Protein AF-A0A9W7F7H3-F1 (afdb_monomer)

Structure (mmCIF, N/CA/C/O backbone):
data_AF-A0A9W7F7H3-F1
#
_entry.id   AF-A0A9W7F7H3-F1
#
loop_
_atom_site.group_PDB
_atom_site.id
_atom_site.type_symbol
_atom_site.label_atom_id
_atom_site.label_alt_id
_atom_site.label_comp_id
_atom_site.label_asym_id
_atom_site.label_entity_id
_atom_site.label_seq_id
_atom_site.pdbx_PDB_ins_code
_atom_site.Cartn_x
_atom_site.Cartn_y
_atom_site.Cartn_z
_atom_site.occupancy
_atom_site.B_iso_or_equiv
_atom_site.auth_seq_id
_atom_site.auth_comp_id
_atom_site.auth_asym_id
_atom_site.auth_atom_id
_atom_site.pdbx_PDB_model_num
ATOM 1 N N . MET A 1 1 ? 34.896 2.230 -4.145 1.00 41.72 1 MET A N 1
ATOM 2 C CA . MET A 1 1 ? 34.598 1.731 -5.506 1.00 41.72 1 MET A CA 1
ATOM 3 C C . MET A 1 1 ? 33.342 0.856 -5.598 1.00 41.72 1 MET A C 1
ATOM 5 O O . MET A 1 1 ? 32.778 0.802 -6.672 1.00 41.72 1 MET A O 1
ATOM 9 N N . LEU A 1 2 ? 32.846 0.237 -4.512 1.00 49.28 2 LEU A N 1
ATOM 10 C CA . LEU A 1 2 ? 31.596 -0.554 -4.540 1.00 49.28 2 LEU A CA 1
ATOM 11 C C . LEU A 1 2 ? 30.299 0.284 -4.520 1.00 49.28 2 LEU A C 1
ATOM 13 O O . LEU A 1 2 ? 29.284 -0.157 -5.039 1.00 49.28 2 LEU A O 1
ATOM 17 N N . ILE A 1 3 ? 30.332 1.509 -3.983 1.00 53.97 3 ILE A N 1
ATOM 18 C CA . ILE A 1 3 ? 29.141 2.375 -3.837 1.00 53.97 3 ILE A CA 1
ATOM 19 C C . ILE A 1 3 ? 28.709 3.023 -5.171 1.00 53.97 3 ILE A 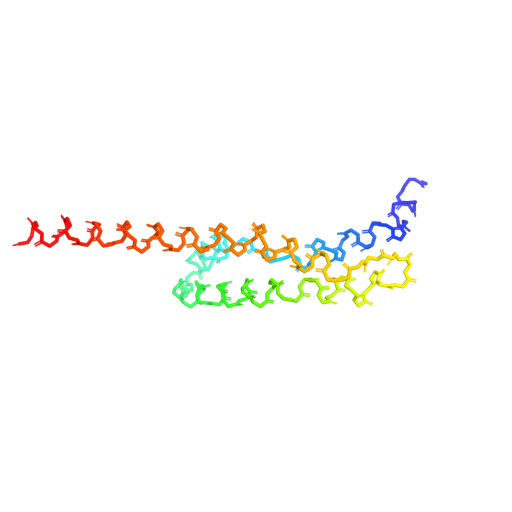C 1
ATOM 21 O O . ILE A 1 3 ? 27.551 3.374 -5.333 1.00 53.97 3 ILE A O 1
ATOM 25 N N . LEU A 1 4 ? 29.608 3.147 -6.155 1.00 50.69 4 LEU A N 1
ATOM 26 C CA . LEU A 1 4 ? 29.279 3.715 -7.473 1.00 50.69 4 LEU A CA 1
ATOM 27 C C . LEU A 1 4 ? 28.780 2.660 -8.478 1.00 50.69 4 LEU A C 1
ATOM 29 O O . LEU A 1 4 ? 28.091 3.021 -9.422 1.00 50.69 4 LEU A O 1
ATOM 33 N N . SER A 1 5 ? 29.070 1.369 -8.264 1.00 48.47 5 SER A N 1
ATOM 34 C CA . SER A 1 5 ? 28.555 0.273 -9.107 1.00 48.47 5 SER A CA 1
ATOM 35 C C . SER A 1 5 ? 27.153 -0.193 -8.719 1.00 48.47 5 SER A C 1
ATOM 37 O O . SER A 1 5 ? 26.491 -0.827 -9.534 1.00 48.47 5 SER A O 1
ATOM 39 N N . ILE A 1 6 ? 26.684 0.126 -7.506 1.00 54.78 6 ILE A N 1
ATOM 40 C CA . ILE A 1 6 ? 25.279 -0.086 -7.133 1.00 54.78 6 ILE A CA 1
ATOM 41 C C . ILE A 1 6 ? 24.353 0.940 -7.799 1.00 54.78 6 ILE A C 1
ATOM 43 O O . ILE A 1 6 ? 23.173 0.670 -7.934 1.00 54.78 6 ILE A O 1
ATOM 47 N N . THR A 1 7 ? 24.879 2.054 -8.325 1.00 56.09 7 THR A N 1
ATOM 48 C CA . THR A 1 7 ? 24.178 2.905 -9.307 1.00 56.09 7 THR A CA 1
ATOM 49 C C . THR A 1 7 ? 24.250 2.269 -10.703 1.00 56.09 7 THR A C 1
ATOM 51 O O . THR A 1 7 ? 24.533 2.913 -11.707 1.00 56.09 7 THR A O 1
ATOM 54 N N . SER A 1 8 ? 24.067 0.954 -10.764 1.00 60.66 8 SER A N 1
ATOM 55 C CA . SER A 1 8 ? 23.700 0.241 -11.980 1.00 60.66 8 SER A CA 1
ATOM 56 C C . SER A 1 8 ? 22.219 0.531 -12.225 1.00 60.66 8 SER A C 1
ATOM 58 O O . SER A 1 8 ? 21.444 0.631 -11.272 1.00 60.66 8 SER A O 1
ATOM 60 N N . SER A 1 9 ? 21.824 0.708 -13.483 1.00 63.12 9 SER A N 1
ATOM 61 C CA . SER A 1 9 ? 20.434 0.949 -13.910 1.00 63.12 9 SER A CA 1
ATOM 62 C C . SER A 1 9 ? 19.412 0.053 -13.191 1.00 63.12 9 SER A C 1
ATOM 64 O O . SER A 1 9 ? 18.348 0.525 -12.805 1.00 63.12 9 SER A O 1
ATOM 66 N N . ASP A 1 10 ? 19.795 -1.186 -12.878 1.00 67.69 10 ASP A N 1
ATOM 67 C CA . ASP A 1 10 ? 18.963 -2.163 -12.172 1.00 67.69 10 ASP A CA 1
ATOM 68 C C . ASP A 1 10 ? 18.565 -1.751 -10.742 1.00 67.69 10 ASP A C 1
ATOM 70 O O . ASP A 1 10 ? 17.462 -2.067 -10.293 1.00 67.69 10 ASP A O 1
ATOM 74 N N . LEU A 1 11 ? 19.422 -1.040 -9.996 1.00 74.69 11 LEU A N 1
ATOM 75 C CA . LEU A 1 11 ? 19.058 -0.583 -8.648 1.00 74.69 11 LEU A CA 1
ATOM 76 C C . LEU A 1 11 ? 18.103 0.611 -8.702 1.00 74.69 11 LEU A C 1
ATOM 78 O O . LEU A 1 11 ? 17.207 0.713 -7.864 1.00 74.69 11 LEU A O 1
ATOM 82 N N . ALA A 1 12 ? 18.280 1.499 -9.684 1.00 71.38 12 ALA A N 1
ATOM 83 C CA . ALA A 1 12 ? 17.360 2.608 -9.914 1.00 71.38 12 ALA A CA 1
ATOM 84 C C . ALA A 1 12 ? 15.966 2.077 -10.282 1.00 71.38 12 ALA A C 1
ATOM 86 O O . ALA A 1 12 ? 14.971 2.518 -9.704 1.00 71.38 12 ALA A O 1
ATOM 87 N N . ASP A 1 13 ? 15.912 1.057 -11.138 1.00 68.69 13 ASP A N 1
ATOM 88 C CA . ASP A 1 13 ? 14.680 0.364 -11.508 1.00 68.69 13 ASP A CA 1
ATOM 89 C C . ASP A 1 13 ? 14.051 -0.363 -10.313 1.00 68.69 13 ASP A C 1
ATOM 91 O O . ASP A 1 13 ? 12.851 -0.238 -10.067 1.00 68.69 13 ASP A O 1
ATOM 95 N N . GLY A 1 14 ? 14.854 -1.059 -9.501 1.00 71.56 14 GLY A N 1
ATOM 96 C CA . GLY A 1 14 ? 14.386 -1.702 -8.271 1.00 71.56 14 GLY A CA 1
ATOM 97 C C . GLY A 1 14 ? 13.813 -0.709 -7.254 1.00 71.56 14 GLY A C 1
ATOM 98 O O . GLY A 1 14 ? 12.779 -0.980 -6.638 1.00 71.56 14 GLY A O 1
ATOM 99 N N . PHE A 1 15 ? 14.432 0.465 -7.105 1.00 74.81 15 PHE A N 1
ATOM 100 C CA . PHE A 1 15 ? 13.941 1.535 -6.233 1.00 74.81 15 PHE A CA 1
ATOM 101 C C . PHE A 1 15 ? 12.656 2.175 -6.774 1.00 74.81 15 PHE A C 1
ATOM 103 O O . PHE A 1 15 ? 11.749 2.505 -6.004 1.00 74.81 15 PHE A O 1
ATOM 110 N N . LEU A 1 16 ? 12.549 2.307 -8.097 1.00 70.81 16 LEU A N 1
ATOM 111 C CA . LEU A 1 16 ? 11.353 2.803 -8.768 1.00 70.81 16 LEU A CA 1
ATOM 112 C C . LEU A 1 16 ? 10.184 1.836 -8.580 1.00 70.81 16 LEU A C 1
ATOM 114 O O . LEU A 1 16 ? 9.110 2.255 -8.150 1.00 70.81 16 LEU A O 1
A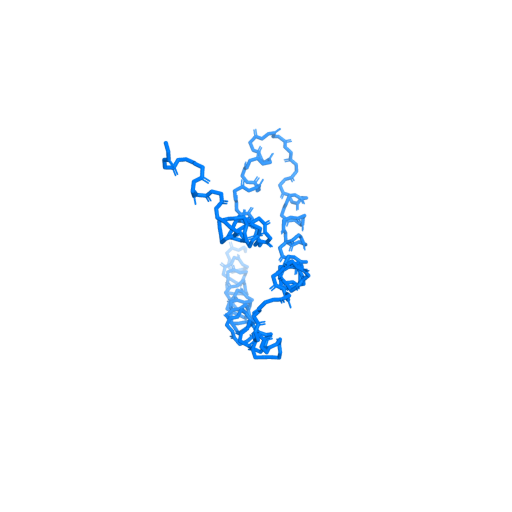TOM 118 N N . VAL A 1 17 ? 10.412 0.538 -8.790 1.00 69.62 17 VAL A N 1
ATOM 119 C CA . VAL A 1 17 ? 9.426 -0.515 -8.513 1.00 69.62 17 VAL A CA 1
ATOM 120 C C . VAL A 1 17 ? 9.008 -0.476 -7.042 1.00 69.62 17 VAL A C 1
ATOM 122 O O . VAL A 1 17 ? 7.811 -0.403 -6.773 1.00 69.62 17 VAL A O 1
ATOM 125 N N . ALA A 1 18 ? 9.967 -0.451 -6.104 1.00 75.69 18 ALA A N 1
ATOM 126 C CA . ALA A 1 18 ? 9.724 -0.399 -4.657 1.00 75.69 18 ALA A CA 1
ATOM 127 C C . ALA A 1 18 ? 8.854 0.800 -4.238 1.00 75.69 18 ALA A C 1
ATOM 129 O O . ALA A 1 18 ? 7.931 0.647 -3.439 1.00 75.69 18 ALA A O 1
ATOM 130 N N . SER A 1 19 ? 9.122 1.975 -4.811 1.00 73.44 19 SER A N 1
ATOM 131 C CA . SER A 1 19 ? 8.394 3.219 -4.525 1.00 73.44 19 SER A CA 1
ATOM 132 C C . SER A 1 19 ? 6.977 3.228 -5.097 1.00 73.44 19 SER A C 1
ATOM 134 O O . SER A 1 19 ? 6.110 3.937 -4.593 1.00 73.44 19 SER A O 1
ATOM 136 N N . CYS A 1 20 ? 6.733 2.450 -6.151 1.00 66.56 20 CYS A N 1
ATOM 137 C CA . CYS A 1 20 ? 5.433 2.385 -6.800 1.00 66.56 20 CYS A CA 1
ATOM 138 C C . CYS A 1 20 ? 4.478 1.386 -6.139 1.00 66.56 20 CYS A C 1
ATOM 140 O O . CYS A 1 20 ? 3.296 1.402 -6.480 1.00 66.56 20 CYS A O 1
ATOM 142 N N . LEU A 1 21 ? 4.939 0.506 -5.242 1.00 72.69 21 LEU A N 1
ATOM 143 C CA . LEU A 1 21 ? 4.064 -0.471 -4.590 1.00 72.69 21 LEU A CA 1
ATOM 144 C C . LEU A 1 21 ? 3.107 0.200 -3.586 1.00 72.69 21 LEU A C 1
ATOM 146 O O . LEU A 1 21 ? 3.516 1.089 -2.838 1.00 72.69 21 LEU A O 1
ATOM 150 N N . PRO A 1 22 ? 1.841 -0.253 -3.508 1.00 68.88 22 PRO A N 1
ATOM 151 C CA . PRO A 1 22 ? 0.908 0.215 -2.487 1.00 68.88 22 PRO A CA 1
ATOM 152 C C . PRO A 1 22 ? 1.428 -0.092 -1.067 1.00 68.88 22 PRO A C 1
ATOM 154 O O . PRO A 1 22 ? 1.891 -1.199 -0.785 1.00 68.88 22 PRO A O 1
ATOM 157 N N . MET A 1 23 ? 1.349 0.896 -0.169 1.00 70.00 23 MET A N 1
ATOM 158 C CA . MET A 1 23 ? 1.916 0.862 1.190 1.00 70.00 23 MET A CA 1
ATOM 159 C C . MET A 1 23 ? 0.965 0.220 2.223 1.00 70.00 23 MET A C 1
ATOM 161 O O . MET A 1 23 ? -0.257 0.213 2.087 1.00 70.00 23 MET A O 1
ATOM 165 N N . THR A 1 24 ? 1.530 -0.298 3.316 1.00 81.56 24 THR A N 1
ATOM 166 C CA . THR A 1 24 ? 0.839 -0.905 4.464 1.00 81.56 24 THR A CA 1
ATOM 167 C C . THR A 1 24 ? -0.151 0.056 5.161 1.00 81.56 24 THR A C 1
ATOM 169 O O . THR A 1 24 ? 0.279 0.962 5.877 1.00 81.56 24 THR A O 1
ATOM 172 N N . PRO A 1 25 ? -1.480 -0.165 5.073 1.00 77.44 25 PRO A N 1
ATOM 173 C CA . PRO A 1 25 ? -2.470 0.771 5.619 1.00 77.44 25 PRO A CA 1
ATOM 174 C C . PRO A 1 25 ? -2.500 0.777 7.158 1.00 77.44 25 PRO A C 1
ATOM 176 O O . PRO A 1 25 ? -2.775 1.802 7.772 1.00 77.44 25 PRO A O 1
ATOM 179 N N . ASN A 1 26 ? -2.165 -0.350 7.798 1.00 78.75 26 ASN A N 1
ATOM 180 C CA . ASN A 1 26 ? -2.218 -0.502 9.257 1.00 78.75 26 ASN A CA 1
ATOM 181 C C . ASN A 1 26 ? -1.302 0.489 9.993 1.00 78.75 26 ASN A C 1
ATOM 183 O O . ASN A 1 26 ? -1.676 1.031 11.026 1.00 78.75 26 ASN A O 1
ATOM 187 N N . MET A 1 27 ? -0.108 0.748 9.455 1.00 84.25 27 MET A N 1
ATOM 188 C CA . MET A 1 27 ? 0.862 1.613 10.126 1.00 84.25 27 MET A CA 1
ATOM 189 C C . MET A 1 27 ? 0.503 3.098 9.982 1.00 84.25 27 MET A C 1
ATOM 191 O O . MET A 1 27 ? 0.662 3.853 10.935 1.00 84.25 27 MET A O 1
ATOM 195 N N . ALA A 1 28 ? -0.064 3.495 8.837 1.00 81.81 28 ALA A N 1
ATOM 196 C CA . ALA A 1 28 ? -0.526 4.861 8.585 1.00 81.81 28 ALA A CA 1
ATOM 197 C C . ALA A 1 28 ? -1.679 5.276 9.516 1.00 81.81 28 ALA A C 1
ATOM 199 O O . ALA A 1 28 ? -1.703 6.401 10.016 1.00 81.81 28 ALA A O 1
ATOM 200 N N . ILE A 1 29 ? -2.609 4.358 9.795 1.00 87.19 29 ILE A N 1
ATOM 201 C CA . ILE A 1 29 ? -3.739 4.614 10.700 1.00 87.19 29 ILE A CA 1
ATOM 202 C C . ILE A 1 29 ? -3.242 4.764 12.140 1.00 87.19 29 ILE A C 1
ATOM 204 O O . ILE A 1 29 ? -3.576 5.744 12.799 1.00 87.19 29 ILE A O 1
ATOM 208 N N . VAL A 1 30 ? -2.387 3.842 12.601 1.00 85.69 30 VAL A N 1
ATOM 209 C CA . VAL A 1 30 ? -1.814 3.884 13.957 1.00 85.69 30 VAL A CA 1
ATOM 210 C C . VAL A 1 30 ? -1.021 5.172 14.183 1.00 85.69 30 VAL A C 1
ATOM 212 O O . VAL A 1 30 ? -1.205 5.818 15.210 1.00 85.69 30 VAL A O 1
ATOM 215 N N . PHE A 1 31 ? -0.195 5.591 13.218 1.00 84.50 31 PHE A N 1
ATOM 216 C CA . PHE A 1 31 ? 0.547 6.852 13.317 1.00 84.50 31 PHE A CA 1
ATOM 217 C C . PHE A 1 31 ? -0.362 8.081 13.341 1.00 84.50 31 PHE A C 1
ATOM 219 O O . PHE A 1 31 ? -0.118 9.003 14.122 1.00 84.50 31 PHE A O 1
ATOM 226 N N . THR A 1 32 ? -1.435 8.077 12.547 1.00 85.75 32 THR A N 1
ATOM 227 C CA . THR A 1 32 ? -2.412 9.173 12.546 1.00 85.75 32 THR A CA 1
ATOM 228 C C . THR A 1 32 ? -3.145 9.266 13.885 1.00 85.75 32 THR A C 1
ATOM 230 O O . THR A 1 32 ? -3.259 10.360 14.435 1.00 85.75 32 THR A O 1
ATOM 233 N N . GLY A 1 33 ? -3.547 8.129 14.461 1.00 85.50 33 GLY A N 1
ATOM 234 C CA . GLY A 1 33 ? -4.144 8.068 15.798 1.00 85.50 33 GLY A CA 1
ATOM 235 C C . GLY A 1 33 ? -3.186 8.554 16.891 1.00 85.50 33 GLY A C 1
ATOM 236 O O . GLY A 1 33 ? -3.558 9.386 17.716 1.00 85.50 33 GLY A O 1
ATOM 237 N N . THR A 1 34 ? -1.910 8.141 16.859 1.00 86.81 34 THR A N 1
ATOM 238 C CA . THR A 1 34 ? -0.904 8.631 17.827 1.00 86.81 34 THR A CA 1
ATOM 239 C C . THR A 1 34 ? -0.598 10.123 17.691 1.00 86.81 34 THR A C 1
ATOM 241 O O . THR A 1 34 ? -0.189 10.748 18.665 1.00 86.81 34 THR A O 1
ATOM 244 N N . ALA A 1 35 ? -0.813 10.704 16.508 1.00 88.06 35 ALA A N 1
ATOM 245 C CA . ALA A 1 35 ? -0.671 12.137 16.264 1.00 88.06 35 ALA A CA 1
ATOM 246 C C . ALA A 1 35 ? -1.929 12.948 16.648 1.00 88.06 35 ALA A C 1
ATOM 248 O O . ALA A 1 35 ? -1.936 14.166 16.479 1.00 88.06 35 ALA A O 1
ATOM 249 N N . GLY A 1 36 ? -2.987 12.298 17.155 1.00 87.00 36 GLY A N 1
ATOM 250 C CA . GLY A 1 36 ? -4.261 12.940 17.503 1.00 87.00 36 GLY A CA 1
ATOM 251 C C . GLY A 1 36 ? -5.155 13.264 16.300 1.00 87.00 36 GLY A C 1
ATOM 252 O O . GLY A 1 36 ? -6.050 14.099 16.413 1.00 87.00 36 GLY A O 1
ATOM 253 N N . GLY A 1 37 ? -4.898 12.648 15.143 1.00 86.50 37 GLY A N 1
ATOM 254 C CA . GLY A 1 37 ? -5.700 12.808 13.931 1.00 86.50 37 GLY A CA 1
ATOM 255 C C . GLY A 1 37 ? -6.905 11.864 13.866 1.00 86.50 37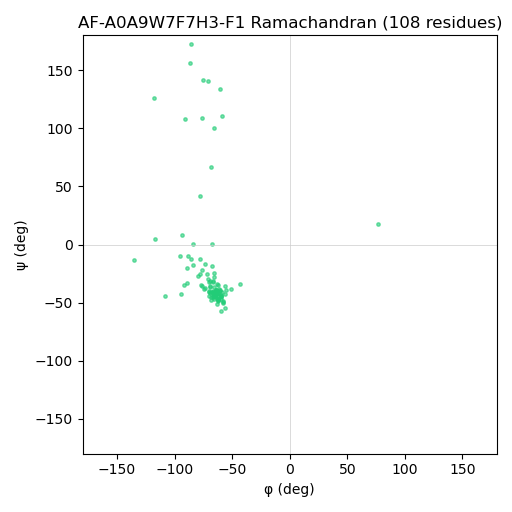 GLY A C 1
ATOM 256 O O . GLY A 1 37 ? -7.064 10.954 14.675 1.00 86.50 37 GLY A O 1
ATOM 257 N N . ASP A 1 38 ? -7.752 12.071 12.859 1.00 88.06 38 ASP A N 1
ATOM 258 C CA . ASP A 1 38 ? -8.946 11.254 12.623 1.00 88.06 38 ASP A CA 1
ATOM 259 C C . ASP A 1 38 ? -8.579 9.895 11.993 1.00 88.06 38 ASP A C 1
ATOM 261 O O . ASP A 1 38 ? -8.198 9.800 10.820 1.00 88.06 38 ASP A O 1
ATOM 265 N N . GLU A 1 39 ? -8.710 8.825 12.781 1.00 88.19 39 GLU A N 1
ATOM 266 C CA . GLU A 1 39 ? -8.441 7.451 12.346 1.00 88.19 39 GLU A CA 1
ATOM 267 C C . GLU A 1 39 ? -9.374 6.991 11.215 1.00 88.19 39 GLU A C 1
ATOM 269 O O . GLU A 1 39 ? -8.942 6.259 10.322 1.00 88.19 39 GLU A O 1
ATOM 274 N N . ALA A 1 40 ? -10.638 7.425 11.204 1.00 85.12 40 ALA A N 1
ATOM 275 C CA . ALA A 1 40 ? -11.597 7.037 10.172 1.00 85.12 40 ALA A CA 1
ATOM 276 C C . ALA A 1 40 ? -11.248 7.685 8.824 1.00 85.12 40 ALA A C 1
ATOM 278 O O . ALA A 1 40 ? -11.278 7.013 7.784 1.00 85.12 40 ALA A O 1
ATOM 279 N N . ALA A 1 41 ? -10.839 8.957 8.840 1.00 85.31 41 ALA A N 1
ATOM 280 C CA . ALA A 1 41 ? -10.314 9.636 7.658 1.00 85.31 41 ALA A CA 1
ATOM 281 C C . ALA A 1 41 ? -9.013 8.977 7.157 1.00 85.31 41 ALA A C 1
ATOM 283 O O . ALA A 1 41 ? -8.847 8.772 5.950 1.00 85.31 41 ALA A O 1
ATOM 284 N N . ALA A 1 42 ? -8.124 8.568 8.070 1.00 85.69 42 ALA A N 1
ATOM 285 C CA . ALA A 1 42 ? -6.884 7.866 7.733 1.00 85.69 42 ALA A CA 1
ATOM 286 C C . ALA A 1 42 ? -7.134 6.501 7.070 1.00 85.69 42 ALA A C 1
ATOM 288 O O . ALA A 1 42 ? -6.449 6.145 6.104 1.00 85.69 42 ALA A O 1
ATOM 289 N N . VAL A 1 43 ? -8.137 5.752 7.544 1.00 86.38 43 VAL A N 1
ATOM 290 C CA . VAL A 1 43 ? -8.566 4.477 6.944 1.00 86.38 43 VAL A CA 1
ATOM 291 C C . VAL A 1 43 ? -9.069 4.696 5.520 1.00 86.38 43 VAL A C 1
ATOM 293 O O . VAL A 1 43 ? -8.644 3.981 4.611 1.00 86.38 43 VAL A O 1
ATOM 296 N N . PHE A 1 44 ? -9.946 5.683 5.308 1.00 87.94 44 PHE A N 1
ATOM 297 C CA . PHE A 1 44 ? -10.494 5.972 3.982 1.00 87.94 44 PHE A CA 1
ATOM 298 C C . PHE A 1 44 ? -9.390 6.378 2.998 1.00 87.94 44 PHE A C 1
ATOM 300 O O . PHE A 1 44 ? -9.285 5.796 1.918 1.00 87.94 44 PHE A O 1
ATOM 307 N N . ASN A 1 45 ? -8.512 7.300 3.399 1.00 85.81 45 ASN A N 1
ATOM 308 C CA . ASN A 1 45 ? -7.418 7.770 2.552 1.00 85.81 45 ASN A CA 1
ATOM 309 C C . ASN A 1 45 ? -6.403 6.657 2.229 1.00 85.81 45 ASN A C 1
ATOM 311 O O . ASN A 1 45 ? -5.951 6.537 1.087 1.00 85.81 45 ASN A O 1
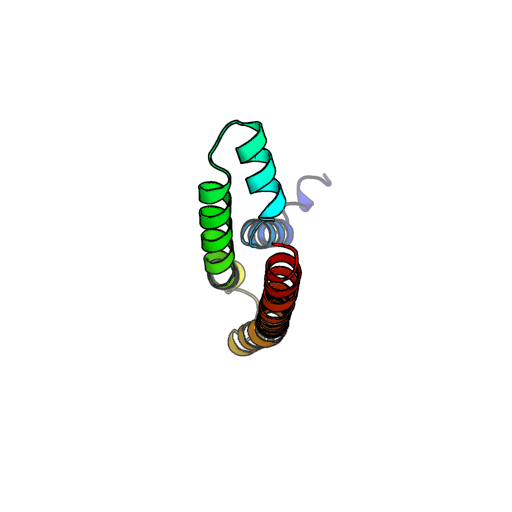ATOM 315 N N . SER A 1 46 ? -6.091 5.796 3.205 1.00 85.81 46 SER A N 1
ATOM 316 C CA . SER A 1 46 ? -5.214 4.635 2.992 1.00 85.81 46 SER A CA 1
ATOM 317 C C . SER A 1 46 ? -5.843 3.601 2.055 1.00 85.81 46 SER A C 1
ATOM 319 O O . SER A 1 46 ? -5.162 3.053 1.190 1.00 85.81 46 SER A O 1
ATOM 321 N N . ALA A 1 47 ? -7.146 3.341 2.187 1.00 84.75 47 ALA A N 1
ATOM 322 C CA . ALA A 1 47 ? -7.858 2.399 1.326 1.00 84.75 47 ALA A CA 1
ATOM 323 C C . ALA A 1 47 ? -7.939 2.892 -0.127 1.00 84.75 47 ALA A C 1
ATOM 325 O O . ALA A 1 47 ? -7.656 2.122 -1.046 1.00 84.75 47 ALA A O 1
ATOM 326 N N . VAL A 1 48 ? -8.276 4.171 -0.334 1.00 86.06 48 VAL A N 1
ATOM 327 C CA . VAL A 1 48 ? -8.337 4.784 -1.671 1.00 86.06 48 VAL A CA 1
ATOM 328 C C . VAL A 1 48 ? -6.957 4.775 -2.327 1.00 86.06 48 VAL A C 1
ATOM 330 O O . VAL A 1 48 ? -6.830 4.322 -3.462 1.00 86.06 48 VAL A O 1
ATOM 333 N N . SER A 1 49 ? -5.914 5.188 -1.602 1.00 82.50 49 SER A N 1
ATOM 334 C CA . SER A 1 49 ? -4.543 5.224 -2.129 1.00 82.50 49 SER A CA 1
ATOM 335 C C . SER A 1 49 ? -4.037 3.835 -2.519 1.00 82.50 49 SER A C 1
ATOM 337 O O . SER A 1 49 ? -3.451 3.669 -3.585 1.00 82.50 49 SER A O 1
ATOM 339 N N . ASN A 1 50 ? -4.323 2.811 -1.709 1.00 83.00 50 ASN A N 1
ATOM 340 C CA . ASN A 1 50 ? -3.924 1.438 -2.021 1.00 83.00 50 ASN A CA 1
ATOM 341 C C . ASN A 1 50 ? -4.692 0.851 -3.205 1.00 83.00 50 ASN A C 1
ATOM 343 O O . ASN A 1 50 ? -4.108 0.117 -3.999 1.00 83.00 50 ASN A O 1
ATOM 347 N N . LEU A 1 51 ? -5.975 1.189 -3.355 1.00 82.50 51 LEU A N 1
ATOM 348 C CA . LEU A 1 51 ? -6.767 0.767 -4.507 1.00 82.50 51 LEU A CA 1
ATOM 349 C C . LEU A 1 51 ? -6.258 1.410 -5.804 1.00 82.50 51 LEU A C 1
ATOM 351 O O . LEU A 1 51 ? -6.102 0.722 -6.810 1.00 82.50 51 LEU A O 1
ATOM 355 N N . VAL A 1 52 ? -5.955 2.710 -5.767 1.00 84.00 52 VAL A N 1
ATOM 356 C CA . VAL A 1 52 ? -5.352 3.437 -6.895 1.00 84.00 52 VAL A CA 1
ATOM 357 C C . VAL A 1 52 ? -3.956 2.888 -7.209 1.00 84.00 52 VAL A C 1
ATOM 359 O O . VAL A 1 52 ? -3.628 2.678 -8.378 1.00 84.00 52 VAL A O 1
ATOM 362 N N . GLY A 1 53 ? -3.165 2.573 -6.180 1.00 75.94 53 GLY A N 1
ATOM 363 C CA . GLY A 1 53 ? -1.826 1.998 -6.298 1.00 75.94 53 GLY A CA 1
ATOM 364 C C . GLY A 1 53 ? -1.785 0.709 -7.119 1.00 75.94 53 GLY A C 1
ATOM 365 O O . GLY A 1 53 ? -0.904 0.566 -7.954 1.00 75.9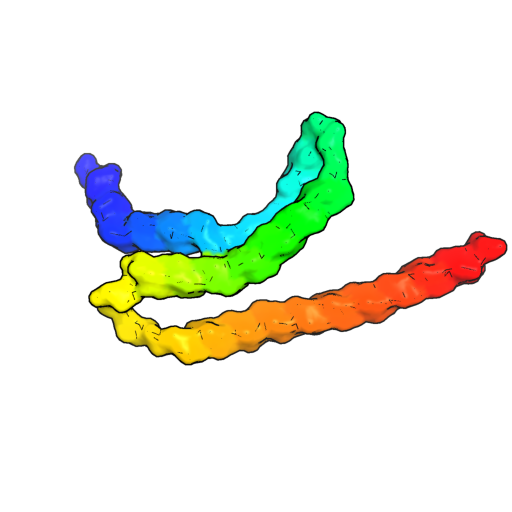4 53 GLY A O 1
ATOM 366 N N . ILE A 1 54 ? -2.778 -0.180 -6.992 1.00 76.94 54 ILE A N 1
ATOM 367 C CA . ILE A 1 54 ? -2.846 -1.439 -7.766 1.00 76.94 54 ILE A CA 1
ATOM 368 C C . ILE A 1 54 ? -2.792 -1.197 -9.284 1.00 76.94 54 ILE A C 1
ATOM 370 O O . ILE A 1 54 ? -2.196 -1.991 -10.011 1.00 76.94 54 ILE A O 1
ATOM 374 N N . PHE A 1 55 ? -3.396 -0.107 -9.763 1.00 77.56 55 PHE A N 1
ATOM 375 C CA . PHE A 1 55 ? -3.373 0.266 -11.179 1.00 77.56 55 PHE A CA 1
ATOM 376 C C . PHE A 1 55 ? -2.176 1.151 -11.529 1.00 77.56 55 PHE A C 1
ATOM 378 O O . PHE A 1 55 ? -1.639 1.059 -12.633 1.00 77.56 55 PHE A O 1
ATOM 385 N N . LEU A 1 56 ? -1.739 1.992 -10.590 1.00 78.50 56 LEU A N 1
ATOM 386 C CA . LEU A 1 56 ? -0.650 2.936 -10.806 1.00 78.50 56 LEU A CA 1
ATOM 387 C C . LEU A 1 56 ? 0.728 2.251 -10.837 1.00 78.50 56 LEU A C 1
ATOM 389 O O . LEU A 1 56 ? 1.558 2.620 -11.664 1.00 78.50 56 LEU A O 1
ATOM 393 N N . THR A 1 57 ? 0.965 1.223 -10.011 1.00 73.50 57 THR A N 1
ATOM 394 C CA . THR A 1 57 ? 2.227 0.461 -9.992 1.00 73.50 57 THR A CA 1
ATOM 395 C C . THR A 1 57 ? 2.585 -0.130 -11.362 1.00 73.50 57 THR A C 1
ATOM 397 O O . THR A 1 57 ? 3.677 0.162 -11.849 1.00 73.50 57 THR A O 1
ATOM 400 N N . PRO A 1 58 ? 1.722 -0.920 -12.038 1.00 69.75 58 PRO A N 1
ATOM 401 C CA . PRO A 1 58 ? 2.064 -1.468 -13.349 1.00 69.75 58 PRO A CA 1
ATOM 402 C C . PRO A 1 58 ? 2.192 -0.379 -14.422 1.00 69.75 58 PRO A C 1
ATOM 404 O O . PRO A 1 58 ? 3.027 -0.515 -15.312 1.00 69.75 58 PRO A O 1
ATOM 407 N N . ALA A 1 59 ? 1.427 0.716 -14.328 1.00 74.00 59 ALA A N 1
ATOM 408 C CA . ALA A 1 59 ? 1.529 1.835 -15.263 1.00 74.00 59 ALA A CA 1
ATOM 409 C C . ALA A 1 59 ? 2.885 2.559 -15.162 1.00 74.00 59 ALA A C 1
ATOM 411 O O . ALA A 1 59 ? 3.514 2.831 -16.185 1.00 74.00 59 ALA A O 1
ATOM 412 N N . LEU A 1 60 ? 3.362 2.827 -13.942 1.00 69.94 60 LEU A N 1
ATOM 413 C CA . LEU A 1 60 ? 4.653 3.482 -13.700 1.00 69.94 60 LEU A CA 1
ATO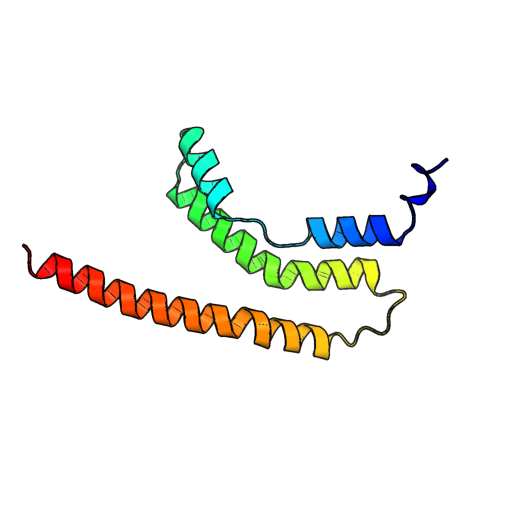M 414 C C . LEU A 1 60 ? 5.836 2.589 -14.081 1.00 69.94 60 LEU A C 1
ATOM 416 O O . LEU A 1 60 ? 6.777 3.061 -14.717 1.00 69.94 60 LEU A O 1
ATOM 420 N N . VAL A 1 61 ? 5.765 1.294 -13.761 1.00 70.12 61 VAL A N 1
ATOM 421 C CA . VAL A 1 61 ? 6.787 0.319 -14.171 1.00 70.12 61 VAL A CA 1
ATOM 422 C C . VAL A 1 61 ? 6.860 0.219 -15.694 1.00 70.12 61 VAL A C 1
ATOM 424 O O . VAL A 1 61 ? 7.955 0.208 -16.248 1.00 70.12 61 VAL A O 1
ATOM 427 N N . LEU A 1 62 ? 5.720 0.218 -16.389 1.00 67.00 62 LEU A N 1
ATOM 428 C CA . LEU A 1 62 ? 5.692 0.179 -17.850 1.00 67.00 62 LEU A CA 1
ATOM 429 C C . LEU A 1 62 ? 6.272 1.452 -18.483 1.00 67.00 62 LEU A C 1
ATOM 431 O O . LEU A 1 62 ? 6.992 1.369 -19.474 1.00 67.00 62 LEU A O 1
ATOM 435 N N . MET A 1 63 ? 5.981 2.620 -17.906 1.00 68.62 63 MET A N 1
ATOM 436 C CA . MET A 1 63 ? 6.488 3.903 -18.395 1.00 68.62 63 MET A CA 1
ATOM 437 C C . MET A 1 63 ? 8.013 4.025 -18.259 1.00 68.62 63 MET A C 1
ATOM 439 O O . MET A 1 63 ? 8.648 4.605 -19.137 1.00 68.62 63 MET A O 1
ATOM 443 N N . TYR A 1 64 ? 8.595 3.489 -17.182 1.00 64.81 64 TYR A N 1
ATOM 444 C CA . TYR A 1 64 ? 10.026 3.632 -16.893 1.00 64.81 64 TYR A CA 1
ATOM 445 C C . TYR A 1 64 ? 10.894 2.466 -17.393 1.00 64.81 64 TYR A C 1
ATOM 447 O O . TYR A 1 64 ? 11.953 2.718 -17.961 1.00 64.81 64 TYR A O 1
ATOM 455 N N . LEU A 1 65 ? 10.458 1.209 -17.237 1.00 62.66 65 LEU A N 1
ATOM 456 C CA . LEU A 1 65 ? 11.240 0.017 -17.622 1.00 62.66 65 LEU A CA 1
ATOM 457 C C . LEU A 1 65 ? 10.890 -0.517 -19.026 1.00 62.66 65 LEU A C 1
ATOM 459 O O . LEU A 1 65 ? 11.574 -1.397 -19.552 1.00 62.66 65 LEU A O 1
ATOM 463 N N . GLY A 1 66 ? 9.826 -0.011 -19.656 1.00 58.00 66 GLY A N 1
ATOM 464 C CA . GLY A 1 66 ? 9.280 -0.541 -20.912 1.00 58.00 66 GLY A CA 1
ATOM 465 C C . GLY A 1 66 ? 10.157 -0.376 -22.160 1.00 58.00 66 GLY A C 1
ATOM 466 O O . GLY A 1 66 ? 9.739 -0.795 -23.236 1.00 58.00 66 GLY A O 1
ATOM 467 N N . SER A 1 67 ? 11.354 0.215 -22.063 1.00 54.72 67 SER A N 1
ATOM 468 C CA . SER A 1 67 ? 12.228 0.448 -23.223 1.00 54.72 67 SER A CA 1
ATOM 469 C C . SER A 1 67 ? 13.189 -0.708 -23.550 1.00 54.72 67 SER A C 1
ATOM 471 O O . SER A 1 67 ? 13.785 -0.686 -24.626 1.00 54.72 67 SER A O 1
ATOM 473 N N . GLY A 1 68 ? 13.330 -1.725 -22.683 1.00 51.94 68 GLY A N 1
ATOM 474 C CA . GLY A 1 68 ? 14.351 -2.778 -22.855 1.00 51.94 68 GLY A CA 1
ATOM 475 C C . GLY A 1 68 ? 13.913 -4.231 -22.643 1.00 51.94 68 GLY A C 1
ATOM 476 O O . GLY A 1 68 ? 14.643 -5.140 -23.034 1.00 51.94 68 GLY A O 1
ATOM 477 N N . ALA A 1 69 ? 12.740 -4.485 -22.062 1.00 52.50 69 ALA A N 1
ATOM 478 C CA . ALA A 1 69 ? 12.282 -5.839 -21.764 1.00 52.50 69 ALA A CA 1
ATOM 479 C C . ALA A 1 69 ? 10.997 -6.150 -22.540 1.00 52.50 69 ALA A C 1
ATOM 481 O O . ALA A 1 69 ? 10.011 -5.422 -22.443 1.00 52.50 69 ALA A O 1
ATOM 482 N N . SER A 1 70 ? 10.999 -7.249 -23.297 1.00 54.16 70 SER A N 1
ATOM 483 C CA . SER A 1 70 ? 9.828 -7.830 -23.964 1.00 54.16 70 SER A CA 1
ATOM 484 C C . SER A 1 70 ? 8.854 -8.392 -22.923 1.00 54.16 70 SER A C 1
ATOM 486 O O . SER A 1 70 ? 8.704 -9.603 -22.766 1.00 54.16 70 SER A O 1
ATOM 488 N N . ILE A 1 71 ? 8.260 -7.509 -22.130 1.00 58.81 71 ILE A N 1
ATOM 489 C CA . ILE A 1 71 ? 7.279 -7.854 -21.114 1.00 58.81 71 ILE A CA 1
ATOM 490 C C . ILE A 1 71 ? 5.916 -7.761 -21.787 1.00 58.81 71 ILE A C 1
ATOM 492 O O . ILE A 1 71 ? 5.430 -6.672 -22.090 1.00 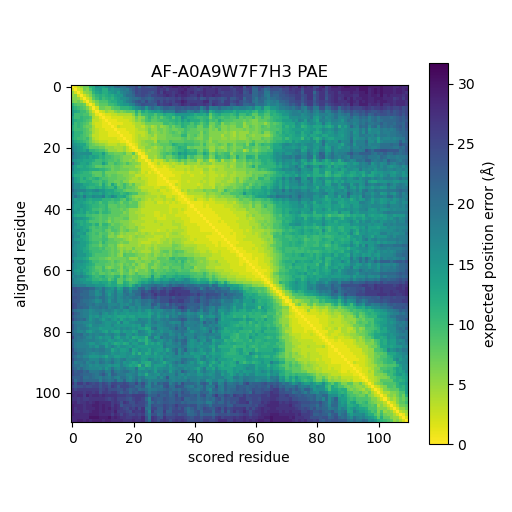58.81 71 ILE A O 1
ATOM 496 N N . GLU A 1 72 ? 5.295 -8.912 -22.036 1.00 67.19 72 GLU A N 1
ATOM 497 C CA . GLU A 1 72 ? 3.912 -8.969 -22.502 1.00 67.19 72 GLU A CA 1
ATOM 498 C C . GLU A 1 72 ? 2.987 -8.433 -21.403 1.00 67.19 72 GLU A C 1
ATOM 500 O O . GLU A 1 72 ? 2.651 -9.111 -20.431 1.00 67.19 72 GLU A O 1
ATOM 505 N N . ILE A 1 73 ? 2.577 -7.175 -21.572 1.00 65.19 73 ILE A N 1
ATOM 506 C CA . ILE A 1 73 ? 1.712 -6.418 -20.656 1.00 65.19 73 ILE A CA 1
ATOM 507 C C . ILE A 1 73 ? 0.443 -7.209 -20.301 1.00 65.19 73 ILE A C 1
ATOM 509 O O . ILE A 1 73 ? 0.008 -7.199 -19.150 1.00 65.19 73 ILE A O 1
ATOM 513 N N . ILE A 1 74 ? -0.123 -7.932 -21.276 1.00 72.75 74 ILE A N 1
ATOM 514 C CA . ILE A 1 74 ? -1.310 -8.779 -21.098 1.00 72.75 74 ILE A CA 1
ATOM 515 C C . ILE A 1 74 ? -1.067 -9.880 -20.054 1.00 72.75 74 ILE A C 1
ATOM 517 O O . ILE A 1 74 ? -1.930 -10.107 -19.206 1.00 72.75 74 ILE A O 1
ATOM 521 N N . ASP A 1 75 ? 0.093 -10.539 -20.075 1.00 74.38 75 ASP A N 1
ATOM 522 C CA . ASP A 1 75 ? 0.384 -11.673 -19.191 1.00 74.38 75 ASP A CA 1
ATOM 523 C C . ASP A 1 75 ? 0.652 -11.207 -17.751 1.00 74.38 75 ASP A C 1
ATOM 525 O O . ASP A 1 75 ? 0.169 -11.805 -16.787 1.00 74.38 75 ASP A O 1
ATOM 529 N N . VAL A 1 76 ? 1.342 -10.073 -17.585 1.00 71.12 76 VAL A N 1
ATOM 530 C CA . VAL A 1 76 ? 1.554 -9.455 -16.263 1.00 71.12 76 VAL A CA 1
ATOM 531 C C . VAL A 1 76 ? 0.237 -8.964 -15.664 1.00 71.12 76 VAL A C 1
ATOM 533 O O . VAL A 1 76 ? -0.034 -9.210 -14.485 1.00 71.12 76 VAL A O 1
ATOM 536 N N . PHE A 1 77 ? -0.605 -8.314 -16.469 1.00 73.06 77 PHE A N 1
ATOM 537 C CA . PHE A 1 77 ? -1.916 -7.845 -16.029 1.00 73.06 77 PHE A CA 1
ATOM 538 C C . PHE A 1 77 ? -2.819 -9.014 -15.613 1.00 73.06 77 PHE A C 1
ATOM 540 O O . PHE A 1 77 ? -3.374 -9.000 -14.513 1.00 73.06 77 PHE A O 1
ATOM 547 N N . LEU A 1 78 ? -2.905 -10.070 -16.433 1.00 77.56 78 LEU A N 1
ATOM 548 C CA . LEU A 1 78 ? -3.663 -11.279 -16.100 1.00 77.56 78 LEU A CA 1
ATOM 549 C C . LEU A 1 78 ? -3.131 -11.945 -14.826 1.00 77.56 78 LEU A C 1
ATOM 551 O O . LEU A 1 78 ? -3.918 -12.273 -13.936 1.00 77.56 78 LEU A O 1
ATOM 555 N N . LYS A 1 79 ? -1.808 -12.086 -14.675 1.00 75.69 79 LYS A N 1
ATOM 556 C CA . LYS A 1 79 ? -1.199 -12.633 -13.450 1.00 75.69 79 LYS A CA 1
ATOM 557 C C . LYS A 1 79 ? -1.552 -11.818 -12.212 1.00 75.69 79 LYS A C 1
ATOM 559 O O . LYS A 1 79 ? -1.840 -12.421 -11.177 1.00 75.69 79 LYS A O 1
ATOM 564 N N . LEU A 1 80 ? -1.558 -10.487 -12.295 1.00 73.06 80 LEU A N 1
ATOM 565 C CA . LEU A 1 80 ? -1.969 -9.623 -11.185 1.00 73.06 80 LEU A CA 1
ATOM 566 C C . LEU A 1 80 ? -3.448 -9.800 -10.844 1.00 73.06 80 LEU A C 1
ATOM 568 O O . LEU A 1 80 ? -3.776 -9.967 -9.670 1.00 73.06 80 LEU A O 1
ATOM 572 N N . VAL A 1 81 ? -4.331 -9.844 -11.843 1.00 77.81 81 VAL A N 1
ATOM 573 C CA . VAL A 1 81 ? -5.760 -10.101 -11.619 1.00 77.81 81 VAL A CA 1
ATOM 574 C C . VAL A 1 81 ? -5.954 -11.448 -10.914 1.00 77.81 81 VAL A C 1
ATOM 576 O O . VAL A 1 81 ? -6.597 -11.513 -9.868 1.00 77.81 81 VAL A O 1
ATOM 579 N N . TYR A 1 82 ? -5.329 -12.522 -11.393 1.00 80.75 82 TYR A N 1
ATOM 580 C CA . TYR A 1 82 ? -5.459 -13.831 -10.748 1.00 80.75 82 TYR A CA 1
ATOM 581 C C . TYR A 1 82 ? -4.837 -13.882 -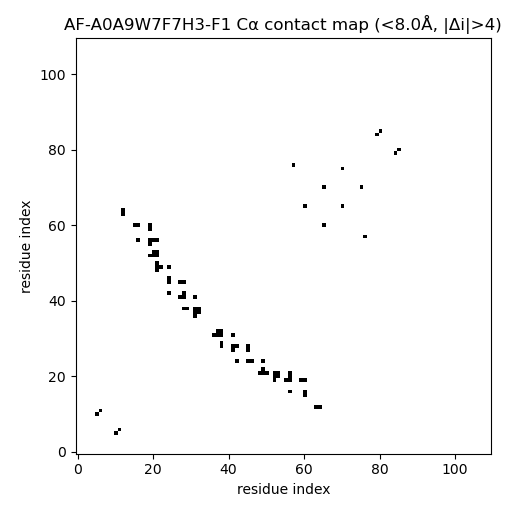9.344 1.00 80.75 82 TYR A C 1
ATOM 583 O O . TYR A 1 82 ? -5.439 -14.451 -8.435 1.00 80.75 82 TYR A O 1
ATOM 591 N N . ARG A 1 83 ? -3.655 -13.289 -9.126 1.00 75.44 83 ARG A N 1
ATOM 592 C CA . ARG A 1 83 ? -2.969 -13.353 -7.821 1.00 75.44 83 ARG A CA 1
ATOM 593 C C . ARG A 1 83 ? -3.497 -12.388 -6.777 1.00 75.44 83 ARG A C 1
ATOM 595 O O . ARG A 1 83 ? -3.330 -12.679 -5.602 1.00 75.44 83 ARG A O 1
ATOM 602 N N . VAL A 1 84 ? -4.066 -11.253 -7.167 1.00 72.50 84 VAL A N 1
ATOM 603 C CA . VAL A 1 84 ? -4.471 -10.192 -6.232 1.00 72.50 84 VAL A CA 1
ATOM 604 C C . VAL A 1 84 ? -5.988 -10.130 -6.113 1.00 72.50 84 VAL A C 1
ATOM 606 O O . VAL A 1 84 ? -6.512 -10.081 -5.000 1.00 72.50 84 VAL A O 1
ATOM 609 N N . LEU A 1 85 ? -6.711 -10.205 -7.235 1.00 75.00 85 LEU A N 1
ATOM 610 C CA . LEU A 1 85 ? -8.168 -10.068 -7.246 1.00 75.00 85 LEU A CA 1
ATOM 611 C C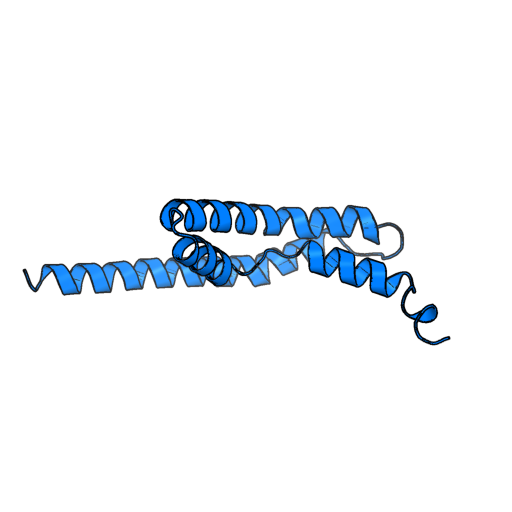 . LEU A 1 85 ? -8.853 -11.279 -6.600 1.00 75.00 85 LEU A C 1
ATOM 613 O O . LEU A 1 85 ? -9.787 -11.099 -5.823 1.00 75.00 85 LEU A O 1
ATOM 617 N N . ILE A 1 86 ? -8.365 -12.501 -6.850 1.00 81.88 86 ILE A N 1
ATOM 618 C CA . ILE A 1 86 ? -8.909 -13.717 -6.220 1.00 81.88 86 ILE A CA 1
ATOM 619 C C . ILE A 1 86 ? -8.813 -13.658 -4.689 1.00 81.88 86 ILE A C 1
ATOM 621 O O . ILE A 1 86 ? -9.857 -13.759 -4.041 1.00 81.88 86 ILE A O 1
ATOM 625 N N . PRO A 1 87 ? -7.631 -13.476 -4.066 1.00 80.69 87 PRO A N 1
ATOM 626 C CA . PRO A 1 87 ? -7.554 -13.407 -2.610 1.00 80.69 87 PRO A CA 1
ATOM 627 C C . PRO A 1 87 ? -8.258 -12.177 -2.035 1.00 80.69 87 PRO A C 1
ATOM 629 O O . PRO A 1 87 ? -8.774 -12.270 -0.923 1.00 80.69 87 PRO A O 1
ATOM 632 N N . LEU A 1 88 ? -8.361 -11.064 -2.775 1.00 80.81 88 LEU A N 1
ATOM 633 C CA . LEU A 1 88 ? -9.200 -9.934 -2.366 1.00 80.81 88 LEU A CA 1
ATOM 634 C C . LEU A 1 88 ? -10.677 -10.321 -2.301 1.00 80.81 88 LEU A C 1
ATOM 636 O O . LEU A 1 88 ? -11.309 -10.095 -1.274 1.00 80.81 88 LEU A O 1
ATOM 640 N N . ILE A 1 89 ? -11.226 -10.923 -3.356 1.00 83.75 89 ILE A N 1
ATOM 641 C CA . ILE A 1 89 ? -12.635 -11.339 -3.397 1.00 83.75 89 ILE A CA 1
ATOM 642 C C . ILE A 1 89 ? -12.904 -12.376 -2.307 1.00 83.75 89 ILE A C 1
ATOM 644 O O . ILE A 1 89 ? -13.853 -12.226 -1.541 1.00 83.75 89 ILE A O 1
ATOM 648 N N . VAL A 1 90 ? -12.045 -13.389 -2.180 1.00 85.81 90 VAL A N 1
ATOM 649 C CA . VAL A 1 90 ? -12.164 -14.408 -1.127 1.00 85.81 90 VAL A CA 1
ATOM 650 C C . VAL A 1 90 ? -12.088 -13.761 0.257 1.00 85.81 90 VAL A C 1
ATOM 652 O O . VAL A 1 90 ? -12.942 -14.025 1.102 1.00 85.81 90 VAL A O 1
ATOM 655 N N . GLY A 1 91 ? -11.125 -12.868 0.480 1.00 81.25 91 GLY A N 1
ATOM 656 C CA . GLY A 1 91 ? -10.976 -12.126 1.728 1.00 81.25 91 GLY A CA 1
ATOM 657 C C . GLY A 1 91 ? -12.205 -11.279 2.063 1.00 81.25 91 GLY A C 1
ATOM 658 O O . GLY A 1 91 ? -12.679 -11.323 3.196 1.00 81.25 91 GLY A O 1
ATOM 659 N N . GLN A 1 92 ? -12.774 -10.570 1.084 1.00 80.31 92 GLN A N 1
ATOM 660 C CA . GLN A 1 92 ? -13.983 -9.756 1.254 1.00 80.31 92 GLN A CA 1
ATOM 661 C C . GLN A 1 92 ? -15.227 -10.612 1.514 1.00 80.31 92 GLN A C 1
ATOM 663 O O . GLN A 1 92 ? -16.019 -10.286 2.395 1.00 80.31 92 GLN A O 1
ATOM 668 N N . VAL A 1 93 ? -15.385 -11.744 0.824 1.00 85.75 93 VAL A N 1
ATOM 669 C CA . VAL A 1 93 ? -16.493 -12.686 1.061 1.00 85.75 93 VAL A CA 1
ATOM 670 C C . VAL A 1 93 ? -16.396 -13.300 2.458 1.00 85.75 93 VAL A C 1
ATOM 672 O O . VAL A 1 93 ? -17.397 -13.368 3.175 1.00 85.75 93 VAL A O 1
ATOM 675 N N . VAL A 1 94 ? -15.197 -13.705 2.885 1.00 85.62 94 VAL A N 1
ATOM 676 C CA . VAL A 1 94 ? -14.959 -14.223 4.240 1.00 85.62 94 VAL A CA 1
ATOM 677 C C . VAL A 1 94 ? -15.221 -13.139 5.285 1.00 85.62 94 VAL A C 1
ATOM 679 O O . VAL A 1 94 ? -15.883 -13.409 6.288 1.00 85.62 94 VAL A O 1
ATOM 682 N N . GLN A 1 95 ? -14.771 -11.905 5.046 1.00 80.50 95 GLN A N 1
ATOM 683 C CA . GLN A 1 95 ? -14.997 -10.777 5.948 1.00 80.50 95 GLN A CA 1
ATOM 684 C C . GLN A 1 95 ? -16.488 -10.437 6.060 1.00 80.50 95 GLN A C 1
ATOM 686 O O . GLN A 1 95 ? -16.989 -10.317 7.179 1.00 80.50 95 GLN A O 1
ATOM 691 N N . TYR A 1 96 ? -17.221 -10.404 4.944 1.00 79.31 96 TYR A N 1
ATOM 692 C CA . TYR A 1 96 ? -18.671 -10.211 4.917 1.00 79.31 96 TYR A CA 1
ATOM 693 C C . TYR A 1 96 ? -19.400 -11.294 5.727 1.00 79.31 96 TYR A C 1
ATOM 695 O O . TYR A 1 96 ? -20.210 -10.986 6.608 1.00 79.31 96 TYR A O 1
ATOM 703 N N . LYS A 1 97 ? -19.052 -12.570 5.508 1.00 74.88 97 LYS A N 1
ATOM 704 C CA . LYS A 1 97 ? -19.680 -13.708 6.197 1.00 74.88 97 LYS A CA 1
ATOM 705 C C . LYS A 1 97 ? -19.366 -13.724 7.702 1.00 74.88 97 LYS A C 1
ATOM 707 O O . LYS A 1 97 ? -20.266 -13.925 8.517 1.00 74.88 97 LYS A O 1
ATOM 712 N N . CYS A 1 98 ? -18.122 -13.438 8.094 1.00 63.72 98 CYS A N 1
ATOM 713 C CA . CYS A 1 98 ? -17.710 -13.334 9.501 1.00 63.72 98 CYS A CA 1
ATOM 714 C C . CYS A 1 98 ? -18.283 -12.098 10.213 1.00 63.72 98 CYS A C 1
ATOM 716 O O . CYS A 1 98 ? -18.565 -12.159 11.415 1.00 63.72 98 CYS A O 1
ATOM 718 N N . ARG A 1 99 ? -18.488 -10.980 9.505 1.00 61.50 99 ARG A N 1
ATOM 719 C CA . ARG A 1 99 ? -19.122 -9.780 10.069 1.00 61.50 99 ARG A CA 1
ATOM 720 C C . ARG A 1 99 ? -20.587 -10.045 10.412 1.00 61.50 99 ARG A C 1
ATOM 722 O O . ARG A 1 99 ? -21.017 -9.674 11.503 1.00 61.50 99 ARG A O 1
ATOM 729 N N . ASN A 1 100 ? -21.304 -10.775 9.556 1.00 59.47 100 ASN A N 1
ATOM 730 C CA . ASN A 1 100 ? -22.686 -11.185 9.821 1.00 59.47 100 ASN A CA 1
ATOM 731 C C . ASN A 1 100 ? -22.806 -12.081 11.069 1.00 59.47 100 ASN A C 1
ATOM 733 O O . ASN A 1 100 ? -23.720 -11.906 11.872 1.00 59.47 100 ASN A O 1
ATOM 737 N N . ILE A 1 101 ? -21.841 -12.978 11.293 1.00 59.53 101 ILE A N 1
ATOM 738 C CA . ILE A 1 101 ? -21.815 -13.862 12.473 1.00 59.53 101 ILE A CA 1
ATOM 739 C C . ILE A 1 101 ? -21.565 -13.072 13.768 1.00 59.53 101 ILE A C 1
ATOM 741 O O . ILE A 1 101 ? -22.274 -13.267 14.757 1.00 59.53 101 ILE A O 1
ATOM 745 N N . LYS A 1 102 ? -20.597 -12.143 13.781 1.00 56.19 102 LYS A N 1
ATOM 746 C CA . LYS A 1 102 ? -20.304 -11.330 14.980 1.00 56.19 102 LYS A CA 1
ATOM 747 C C . LYS A 1 102 ? -21.415 -10.328 15.317 1.00 56.19 102 LYS A C 1
ATOM 749 O O . LYS A 1 102 ? -21.622 -10.055 16.498 1.00 56.19 102 LYS A O 1
ATOM 754 N N . VAL A 1 103 ? -22.132 -9.803 14.320 1.00 56.34 103 VAL A N 1
ATOM 755 C CA . VAL A 1 103 ? -23.303 -8.929 14.527 1.00 56.34 103 VAL A CA 1
ATOM 756 C C . VAL A 1 103 ? -24.482 -9.724 15.097 1.00 56.34 103 VAL A C 1
ATOM 758 O O . VAL A 1 103 ? -25.080 -9.299 16.085 1.00 56.34 103 VAL A O 1
ATOM 761 N N . SER A 1 104 ? -24.753 -10.920 14.567 1.00 50.75 104 SER A N 1
ATOM 762 C CA . SER A 1 104 ? -25.832 -11.781 15.072 1.00 50.75 104 SER A CA 1
ATOM 763 C C . SER A 1 104 ? -25.564 -12.304 16.493 1.00 50.75 104 SER A C 1
ATOM 765 O O . SER A 1 104 ? -26.494 -12.449 17.279 1.00 50.75 104 SER A O 1
ATOM 767 N N . ALA A 1 105 ? -24.296 -12.522 16.862 1.00 55.94 105 ALA A N 1
ATOM 768 C CA . ALA A 1 105 ? -23.898 -12.962 18.205 1.00 55.94 105 ALA A CA 1
ATOM 769 C C . ALA A 1 105 ? -23.884 -11.844 19.274 1.00 55.94 105 ALA A C 1
ATOM 771 O O . ALA A 1 105 ? -23.767 -12.135 20.467 1.00 55.94 105 ALA A O 1
ATOM 772 N N . ARG A 1 106 ? -23.965 -10.566 18.873 1.00 52.03 106 ARG A N 1
ATOM 773 C CA . ARG A 1 106 ? -24.160 -9.432 19.798 1.00 52.03 106 ARG A CA 1
ATOM 774 C C . ARG A 1 106 ? -25.639 -9.095 19.992 1.00 52.03 106 ARG A C 1
ATOM 776 O O . ARG A 1 106 ? -26.026 -8.792 21.107 1.00 52.03 106 ARG A O 1
ATOM 783 N N . ARG A 1 107 ? -26.460 -9.253 18.949 1.00 54.94 107 ARG A N 1
ATOM 784 C CA . ARG A 1 107 ? -27.917 -9.020 18.983 1.00 54.94 107 ARG A CA 1
ATOM 785 C C . ARG A 1 107 ? -28.698 -10.023 19.854 1.00 54.94 107 ARG A C 1
ATOM 787 O O . ARG A 1 107 ? -29.825 -9.741 20.209 1.00 54.94 107 ARG A O 1
ATOM 794 N N . GLY A 1 108 ? -28.122 -11.186 20.172 1.00 49.84 108 GLY A N 1
ATOM 795 C CA . GLY A 1 108 ? -28.699 -12.163 21.113 1.00 49.84 108 GLY A CA 1
ATOM 796 C C . GLY A 1 108 ? -28.209 -12.020 22.561 1.00 49.84 108 GLY A C 1
ATOM 797 O O . GLY A 1 108 ? -28.442 -12.916 23.366 1.00 49.84 108 GLY A O 1
ATOM 798 N N . ARG A 1 109 ? -27.457 -10.954 22.870 1.00 54.22 109 ARG A N 1
ATOM 799 C CA . ARG A 1 109 ? -26.983 -10.607 24.222 1.00 54.22 109 ARG A CA 1
ATOM 800 C C . ARG A 1 109 ? -27.535 -9.267 24.732 1.00 54.22 109 ARG A C 1
ATOM 802 O O . ARG A 1 109 ? -27.130 -8.841 25.810 1.00 54.22 109 ARG A O 1
ATOM 809 N N . GLU A 1 110 ? -28.425 -8.642 23.966 1.00 50.44 110 GLU A N 1
ATOM 810 C CA . GLU A 1 110 ? -29.292 -7.525 24.372 1.00 50.44 110 GLU A CA 1
ATOM 811 C C . GLU A 1 110 ? -30.724 -8.052 24.483 1.00 50.44 110 GLU A C 1
ATOM 813 O O . GLU A 1 110 ? -31.432 -7.620 25.416 1.00 50.44 110 GLU A O 1
#

Solvent-accessible surface area (backbone atoms only — not comparable to full-atom values): 6295 Å² total; per-residue (Å²): 121,70,78,68,62,57,72,35,73,66,47,57,51,51,50,53,50,61,70,37,51,60,68,74,51,71,58,56,24,53,53,35,44,76,70,73,45,64,44,69,60,38,47,52,54,39,51,52,50,35,60,52,20,69,60,46,28,62,51,52,46,47,74,70,57,52,87,78,56,96,68,60,62,69,59,56,50,50,50,44,46,61,67,48,49,48,57,49,52,52,49,50,53,50,49,55,56,53,50,54,53,58,52,57,65,50,68,77,76,114

Radius of gyration: 19.99 Å; Cα contacts (8 Å, |Δi|>4): 45; chains: 1; bounding box: 64×27×48 Å

Secondary structure (DSSP, 8-state):
-HHHHS-SHHHHHHHHHHHHSPP-HHHHHHHHHHTT--HHHHHHHHHHHHHHHHHHHHHHHHHHHTTT----HHHHHHHHIIIIIHHHHHHHHHHHHHHHHHHHHHHT--

Mean predicted aligned error: 13.42 Å

Organism: NCBI:txid2557542

pLDDT: mean 72.12, std 12.02, range [41.72, 88.19]

Sequence (110 aa):
MLILSITSSDLADGFLVASCLPMTPNMAIVFTGTAGGDEAAAVFNSAVSNLVGIFLTPALVLMYLGSGASIEIIDVFLKLVYRVLIPLIVGQVVQYKCRNIKVSARRGRE

Nearest PDB structures (foldseek):
  3hgw-assembly1_C  TM=5.839E-01  e=7.833E+00  Pseudomonas aeruginosa

Foldseek 3Di:
DVVVCCPPPVNVLVVQLVVLAQDDLVVQLVVCVVVVHDSVVSNVVSVVSNVVSLVRSLVSSCVPVVPPDPDPSVVVVVVSCVVPVVVVVVVVVVVVVVVVVVVVVVVVVD

InterPro domains:
  IPR016833 Putative sodium bile acid cotransporter [PF13593] (3-100)
  IPR016833 Putative sodium bile acid cotransporter [PTHR18640] (5-102)
  IPR038770 Sodium/solute symporter superfamily [G3DSA:1.20.1530.20] (1-109)